Protein AF-A0A8J8JZF3-F1 (afdb_monomer_lite)

Foldseek 3Di:
DEDADEQECQDVVSSLVVQVVVVVVPLNHAAYEYEADLVHPDAQLNCLVVDPCVRHQYEYEDAQQQDDLPPCVVVVSCVVSVHPHYHYDNDDDDPDPPHHTDPGDSVVVVVSVVVD

Structure (mmCIF, N/CA/C/O backbone):
data_AF-A0A8J8JZF3-F1
#
_entry.id   AF-A0A8J8JZF3-F1
#
loop_
_atom_site.group_PDB
_atom_site.id
_atom_site.type_symbol
_atom_site.label_atom_id
_atom_site.label_alt_id
_atom_site.label_comp_id
_atom_site.label_asym_id
_atom_site.label_entity_id
_atom_site.label_seq_id
_atom_site.pdbx_PDB_ins_code
_atom_site.Cartn_x
_atom_site.Cartn_y
_atom_site.Cartn_z
_atom_site.occupancy
_atom_site.B_iso_or_equiv
_atom_site.auth_seq_id
_atom_site.auth_comp_id
_atom_site.auth_asym_id
_atom_site.auth_atom_id
_atom_site.pdbx_PDB_model_num
ATOM 1 N N . MET A 1 1 ? -18.632 9.552 9.208 1.00 73.38 1 MET A N 1
ATOM 2 C CA . MET A 1 1 ? -17.445 10.112 8.523 1.00 73.38 1 MET A CA 1
ATOM 3 C C . MET A 1 1 ? -16.319 9.107 8.694 1.00 73.38 1 MET A C 1
ATOM 5 O O . MET A 1 1 ? -16.179 8.611 9.802 1.00 73.38 1 MET A O 1
ATOM 9 N N . LYS A 1 2 ? -15.619 8.721 7.622 1.00 82.44 2 LYS A N 1
ATOM 10 C CA . LYS A 1 2 ? -14.516 7.747 7.679 1.00 82.44 2 LYS A CA 1
ATOM 11 C C . LYS A 1 2 ? -13.195 8.505 7.624 1.00 82.44 2 LYS A C 1
ATOM 13 O O . LYS A 1 2 ? -12.999 9.267 6.680 1.00 82.44 2 LYS A O 1
ATOM 18 N N . PHE A 1 3 ? -12.329 8.314 8.614 1.00 93.06 3 PHE A N 1
ATOM 19 C CA . PHE A 1 3 ? -11.001 8.920 8.629 1.00 93.06 3 PHE A CA 1
ATOM 20 C C . PHE A 1 3 ? -9.934 7.890 8.274 1.00 93.06 3 PHE A C 1
ATOM 22 O O . PHE A 1 3 ? -10.066 6.700 8.580 1.00 93.06 3 PHE A O 1
ATOM 29 N N . SER A 1 4 ? -8.889 8.372 7.613 1.00 95.50 4 SER A N 1
ATOM 30 C CA . SER A 1 4 ? -7.683 7.617 7.308 1.00 95.50 4 SER A CA 1
ATOM 31 C C . SER A 1 4 ? -6.502 8.253 8.024 1.00 95.50 4 SER A C 1
ATOM 33 O O . SER A 1 4 ? -6.442 9.481 8.119 1.00 95.50 4 SER A O 1
ATOM 35 N N . PHE A 1 5 ? -5.575 7.431 8.500 1.00 97.06 5 PHE A N 1
ATOM 36 C CA . PHE A 1 5 ? -4.326 7.879 9.098 1.00 97.06 5 PHE A CA 1
ATOM 37 C C . PHE A 1 5 ? -3.143 7.274 8.341 1.00 97.06 5 PHE A C 1
ATOM 39 O O . PHE A 1 5 ? -3.121 6.070 8.093 1.00 97.06 5 PHE A O 1
ATOM 46 N N . GLU A 1 6 ? -2.161 8.095 7.972 1.00 98.00 6 GLU A N 1
ATOM 47 C CA . GLU A 1 6 ? -0.939 7.634 7.307 1.00 98.00 6 GLU A CA 1
ATOM 48 C C . GLU A 1 6 ? 0.197 7.462 8.327 1.00 98.00 6 GLU A C 1
ATOM 50 O O . GLU A 1 6 ? 0.545 8.406 9.037 1.00 98.00 6 GLU A O 1
ATOM 55 N N . ILE A 1 7 ? 0.778 6.261 8.405 1.00 98.12 7 ILE A N 1
ATOM 56 C CA . ILE A 1 7 ? 1.903 5.930 9.290 1.00 98.12 7 ILE A CA 1
ATOM 57 C C . ILE A 1 7 ? 3.169 5.780 8.458 1.00 98.12 7 ILE A C 1
ATOM 59 O O . ILE A 1 7 ? 3.255 4.898 7.610 1.00 98.12 7 ILE A O 1
ATOM 63 N N . VAL A 1 8 ? 4.197 6.578 8.748 1.00 97.56 8 VAL A N 1
ATOM 64 C CA . VAL A 1 8 ? 5.465 6.537 8.004 1.00 97.56 8 VAL A CA 1
ATOM 65 C C . VAL A 1 8 ? 6.439 5.532 8.646 1.00 97.56 8 VAL A C 1
ATOM 67 O O . VAL A 1 8 ? 6.911 5.789 9.762 1.00 97.56 8 VAL A O 1
ATOM 70 N N . PRO A 1 9 ? 6.817 4.429 7.967 1.00 96.44 9 PRO A N 1
ATOM 71 C CA . PRO A 1 9 ? 7.576 3.328 8.564 1.00 96.44 9 PRO A CA 1
ATOM 72 C C . PRO A 1 9 ? 9.094 3.579 8.524 1.00 96.44 9 PRO A C 1
ATOM 74 O O . PRO A 1 9 ? 9.842 2.892 7.834 1.00 96.44 9 PRO A O 1
ATOM 77 N N . ARG A 1 10 ? 9.578 4.59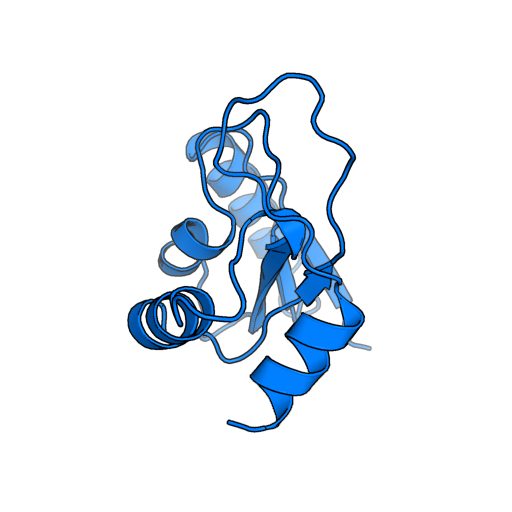0 9.258 1.00 95.62 10 ARG A N 1
ATOM 78 C CA . ARG A 1 10 ? 11.021 4.931 9.297 1.00 95.62 10 ARG A CA 1
ATOM 79 C C . ARG A 1 10 ? 11.871 3.798 9.882 1.00 95.62 10 ARG A C 1
ATOM 81 O O . ARG A 1 10 ? 12.971 3.534 9.414 1.00 95.62 10 ARG A O 1
ATOM 88 N N . THR A 1 11 ? 11.337 3.160 10.917 1.00 96.38 11 THR A N 1
ATOM 89 C CA . THR A 1 11 ? 11.828 1.948 11.580 1.00 96.38 11 THR A CA 1
ATOM 90 C C . THR A 1 11 ? 10.609 1.179 12.097 1.00 96.38 11 THR A C 1
ATOM 92 O O . THR A 1 11 ? 9.516 1.744 12.188 1.00 96.38 11 THR A O 1
ATOM 95 N N . TYR A 1 12 ? 10.772 -0.091 12.480 1.00 96.31 12 TYR A N 1
ATOM 96 C CA . TYR A 1 12 ? 9.671 -0.847 13.088 1.00 96.31 12 TYR A CA 1
ATOM 97 C C . TYR A 1 12 ? 9.224 -0.246 14.425 1.00 96.31 12 TYR A C 1
ATOM 99 O O . TYR A 1 12 ? 8.035 -0.254 14.720 1.00 96.31 12 TYR A O 1
ATOM 107 N N . GLN A 1 13 ? 10.154 0.328 15.195 1.00 97.12 13 GLN A N 1
ATOM 108 C CA . GLN A 1 13 ? 9.829 1.033 16.434 1.00 97.12 13 GLN A CA 1
ATOM 109 C C . GLN A 1 13 ? 8.998 2.295 16.162 1.00 97.12 13 GLN A C 1
ATOM 111 O O . GLN A 1 13 ? 7.955 2.482 16.775 1.00 97.12 13 GLN A O 1
ATOM 116 N N . ALA A 1 14 ? 9.411 3.129 15.201 1.00 97.00 14 ALA A N 1
ATOM 117 C CA . ALA A 1 14 ? 8.672 4.344 14.855 1.00 97.00 14 ALA A CA 1
ATOM 118 C C . ALA A 1 14 ? 7.280 4.034 14.281 1.0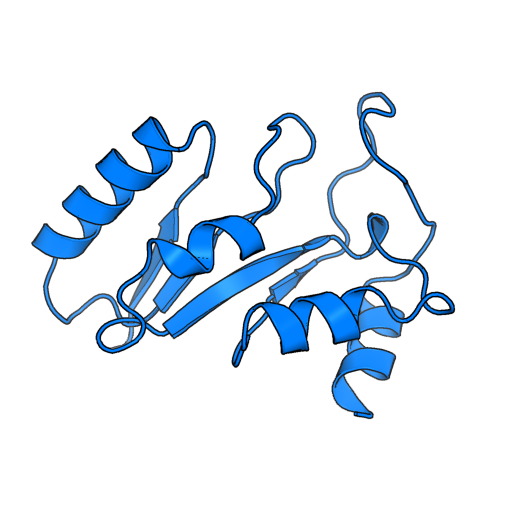0 97.00 14 ALA A C 1
ATOM 120 O O . ALA A 1 14 ? 6.348 4.818 14.458 1.00 97.00 14 ALA A O 1
ATOM 121 N N . PHE A 1 15 ? 7.135 2.913 13.568 1.00 97.75 15 PHE A N 1
ATOM 122 C CA . PHE A 1 15 ? 5.832 2.420 13.127 1.00 97.75 15 PHE A CA 1
ATOM 123 C C . PHE A 1 15 ? 4.937 2.088 14.328 1.00 97.75 15 PHE A C 1
ATOM 125 O O . PHE A 1 15 ? 3.811 2.573 14.394 1.00 97.75 15 PHE A O 1
ATOM 132 N N . GLU A 1 16 ? 5.456 1.314 15.284 1.00 97.38 16 GLU A N 1
ATOM 133 C CA . GLU A 1 16 ? 4.717 0.900 16.479 1.00 97.38 16 GLU A CA 1
ATOM 134 C C . GLU A 1 16 ? 4.264 2.105 17.312 1.00 97.38 16 GLU A C 1
ATOM 136 O O . GLU A 1 16 ? 3.094 2.206 17.662 1.00 97.38 16 GLU A O 1
ATOM 141 N N . GLU A 1 17 ? 5.150 3.074 17.556 1.00 98.00 17 GLU A N 1
ATOM 142 C CA . GLU A 1 17 ? 4.826 4.299 18.303 1.00 98.00 17 GLU A CA 1
ATOM 143 C C . GLU A 1 17 ? 3.669 5.086 17.658 1.00 98.00 17 GLU A C 1
ATOM 145 O O . GLU A 1 17 ? 2.745 5.528 18.345 1.00 98.00 17 GLU A O 1
ATOM 150 N N . GLN A 1 18 ? 3.677 5.220 16.327 1.00 97.88 18 GLN A N 1
ATOM 151 C CA . GLN A 1 18 ? 2.594 5.873 15.584 1.00 97.88 18 GLN A CA 1
ATOM 152 C C . GLN A 1 18 ? 1.299 5.049 15.615 1.00 97.88 18 GLN A C 1
ATOM 154 O O . GLN A 1 18 ? 0.218 5.615 15.766 1.00 97.88 18 GLN A O 1
ATOM 159 N N . TYR A 1 19 ? 1.385 3.724 15.501 1.00 96.88 19 TYR A N 1
ATOM 160 C CA . TYR A 1 19 ? 0.216 2.847 15.535 1.00 96.88 19 TYR A CA 1
ATOM 161 C C . TYR A 1 19 ? -0.459 2.824 16.917 1.00 96.88 19 TYR A C 1
ATOM 163 O O . TYR A 1 19 ? -1.690 2.876 17.021 1.00 96.88 19 TYR A O 1
ATOM 171 N N . GLN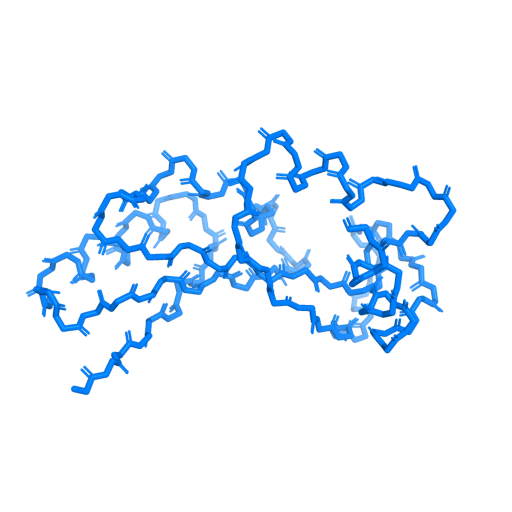 A 1 20 ? 0.334 2.850 17.990 1.00 95.88 20 GLN A N 1
ATOM 172 C CA . GLN A 1 20 ? -0.174 3.004 19.353 1.00 95.88 20 GLN A CA 1
ATOM 173 C C . GLN A 1 20 ? -0.873 4.351 19.538 1.00 95.88 20 GLN A C 1
ATOM 175 O O . GLN A 1 20 ? -1.961 4.396 20.109 1.00 95.88 20 GLN A O 1
ATOM 180 N N . PHE A 1 21 ? -0.321 5.438 18.988 1.00 95.94 21 PHE A N 1
ATOM 181 C CA . PHE A 1 21 ? -1.008 6.730 18.979 1.00 95.94 21 PHE A CA 1
ATOM 182 C C . PHE A 1 21 ? -2.361 6.652 18.259 1.00 95.94 21 PHE A C 1
ATOM 184 O O . PHE A 1 21 ? -3.366 7.097 18.812 1.00 95.94 21 PHE A O 1
ATOM 191 N N . VAL A 1 22 ? -2.428 6.031 17.078 1.00 94.25 22 VAL A N 1
ATOM 192 C CA . VAL A 1 22 ? -3.694 5.857 16.345 1.00 94.25 22 VAL A CA 1
ATOM 193 C C . VAL A 1 22 ? -4.724 5.078 17.162 1.00 94.25 22 VAL A C 1
ATOM 195 O O . VAL A 1 22 ? -5.895 5.454 17.185 1.00 94.25 22 VAL A O 1
ATOM 198 N N . SER A 1 23 ? -4.289 4.063 17.908 1.00 88.75 23 SER A N 1
ATOM 199 C CA . SER A 1 23 ? -5.168 3.288 18.792 1.00 88.75 23 SER A CA 1
ATOM 200 C C . SER A 1 23 ? -5.821 4.146 19.890 1.00 88.75 23 SER A C 1
ATOM 202 O O . SER A 1 23 ? -6.903 3.807 20.367 1.00 88.75 23 SER A O 1
ATOM 204 N N . THR A 1 24 ? -5.228 5.292 20.257 1.00 93.38 24 THR A N 1
ATOM 205 C CA . THR A 1 24 ? -5.824 6.254 21.209 1.00 93.38 24 THR A CA 1
ATOM 206 C C . THR A 1 24 ? -6.927 7.130 20.603 1.00 93.38 24 THR A C 1
ATOM 208 O O . THR A 1 24 ? -7.718 7.710 21.343 1.00 93.38 24 THR A O 1
ATOM 211 N N . LEU A 1 25 ? -7.018 7.213 19.269 1.00 90.31 25 LEU A N 1
ATOM 212 C CA . LEU A 1 25 ? -8.010 8.025 18.544 1.00 90.31 25 LEU A CA 1
ATOM 213 C C . LEU A 1 25 ? -9.367 7.309 18.369 1.00 90.31 25 LEU A C 1
ATOM 215 O O . LEU A 1 25 ? -10.328 7.892 17.851 1.00 90.31 25 LEU A O 1
ATOM 219 N N . GLY A 1 26 ? -9.454 6.051 18.813 1.00 80.31 26 GLY A N 1
ATOM 220 C CA . GLY A 1 26 ? -10.664 5.232 18.797 1.00 80.31 26 GLY A CA 1
ATOM 221 C C . GLY A 1 26 ? -11.126 4.820 17.395 1.00 80.31 26 GLY A C 1
ATOM 222 O O . GLY A 1 26 ? -10.395 4.905 16.411 1.00 80.31 26 GLY A O 1
ATOM 223 N N . GLU A 1 27 ? -12.388 4.397 17.296 1.00 83.50 27 GLU A N 1
ATOM 224 C CA . GLU A 1 27 ? -12.998 3.822 16.081 1.00 83.50 27 GLU A CA 1
ATOM 225 C C . GLU A 1 27 ? -13.205 4.827 14.931 1.00 83.50 27 GLU A C 1
ATOM 227 O O . GLU A 1 27 ? -13.681 4.471 13.853 1.00 83.50 27 GLU A O 1
ATOM 232 N N . SER A 1 28 ? -12.852 6.099 15.136 1.00 88.31 28 SER A N 1
ATOM 233 C CA . SER A 1 28 ? -12.942 7.125 14.095 1.00 88.31 28 SER A CA 1
ATOM 234 C C . SER A 1 28 ? -11.975 6.860 12.933 1.00 88.31 28 SER A C 1
ATOM 236 O O . SER A 1 28 ? -12.287 7.181 11.779 1.00 88.31 28 SER A O 1
ATOM 238 N N . ILE A 1 29 ? -10.828 6.231 13.218 1.00 94.69 29 ILE A N 1
ATOM 239 C CA . ILE A 1 29 ? -9.821 5.871 12.221 1.00 94.69 29 ILE A CA 1
ATOM 240 C C . ILE A 1 29 ? -10.173 4.517 11.609 1.00 94.69 29 ILE A C 1
ATOM 242 O O . ILE A 1 29 ? -10.012 3.464 12.216 1.00 94.69 29 ILE A O 1
ATOM 246 N N . SER A 1 30 ? -10.640 4.551 10.368 1.00 94.44 30 SER A N 1
ATOM 247 C CA . SER A 1 30 ? -11.091 3.362 9.635 1.00 94.44 30 SER A CA 1
ATOM 248 C C . SER A 1 30 ? -10.006 2.719 8.770 1.00 94.44 30 SER A C 1
ATOM 250 O O . SER A 1 30 ? -10.087 1.531 8.467 1.00 94.44 30 SER A O 1
ATOM 252 N N . MET A 1 31 ? -9.001 3.498 8.361 1.00 96.25 31 MET A N 1
ATOM 253 C CA . MET A 1 31 ? -7.949 3.071 7.440 1.00 96.25 31 MET A CA 1
ATOM 254 C C . MET A 1 31 ? -6.572 3.469 7.966 1.00 96.25 31 MET A C 1
ATOM 256 O O . MET A 1 31 ? -6.387 4.603 8.412 1.00 96.25 31 MET A O 1
ATOM 260 N N . ILE A 1 32 ? -5.608 2.559 7.839 1.00 97.69 32 ILE A N 1
ATOM 261 C CA . ILE A 1 32 ? -4.183 2.817 8.047 1.00 97.69 32 ILE A CA 1
ATOM 262 C C . ILE A 1 32 ? -3.494 2.765 6.691 1.00 97.69 32 ILE A C 1
ATOM 264 O O . ILE A 1 32 ? -3.436 1.711 6.059 1.00 97.69 32 ILE A O 1
ATOM 268 N N . ASN A 1 33 ? -2.983 3.909 6.249 1.00 98.31 33 ASN A N 1
ATOM 269 C CA . ASN A 1 33 ? -2.169 4.015 5.044 1.00 98.31 33 ASN A CA 1
ATOM 270 C C . ASN A 1 33 ? -0.693 3.946 5.428 1.00 98.31 33 ASN A C 1
ATOM 272 O O . ASN A 1 33 ? -0.293 4.486 6.461 1.00 98.31 33 ASN A O 1
ATOM 276 N N . VAL A 1 34 ? 0.118 3.275 4.616 1.00 98.44 34 VAL A N 1
ATOM 277 C CA . VAL A 1 34 ? 1.560 3.162 4.864 1.00 98.44 34 VAL A CA 1
ATOM 278 C C . VAL A 1 34 ? 2.312 3.437 3.566 1.00 98.44 34 VAL A C 1
ATOM 280 O O . VAL A 1 34 ? 2.241 2.616 2.649 1.00 98.44 34 VAL A O 1
ATOM 283 N N . PRO A 1 35 ? 3.049 4.555 3.453 1.00 97.50 35 PRO A N 1
ATOM 284 C CA . PRO A 1 35 ? 3.821 4.858 2.267 1.00 97.50 35 PRO A CA 1
ATOM 285 C C . PRO A 1 35 ? 5.047 3.951 2.166 1.00 97.50 35 PRO A C 1
ATOM 287 O O . PRO A 1 35 ? 5.699 3.640 3.164 1.00 97.50 35 PRO A O 1
ATOM 290 N N . ASP A 1 36 ? 5.392 3.564 0.940 1.00 94.81 36 ASP A N 1
ATOM 291 C CA . ASP A 1 36 ? 6.666 2.915 0.647 1.00 94.81 36 ASP A CA 1
ATOM 292 C 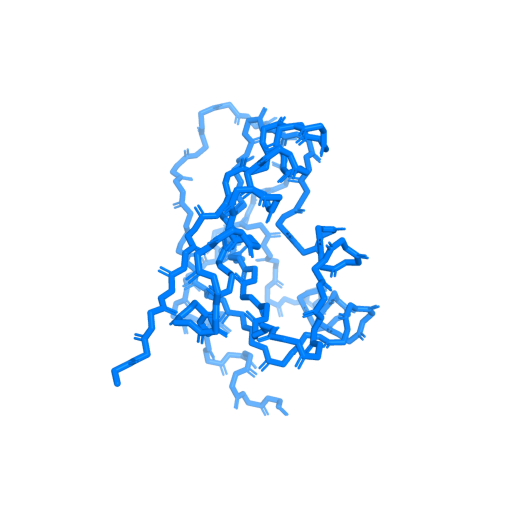C . ASP A 1 36 ? 7.691 3.988 0.285 1.00 94.81 36 ASP A C 1
ATOM 294 O O . ASP A 1 36 ? 7.494 4.758 -0.655 1.00 94.81 36 ASP A O 1
ATOM 298 N N . ILE A 1 37 ? 8.756 4.090 1.078 1.00 91.94 37 ILE A N 1
ATOM 299 C CA . ILE A 1 37 ? 9.745 5.162 0.959 1.00 91.94 37 ILE A CA 1
ATOM 300 C C . ILE A 1 37 ? 11.113 4.540 0.702 1.00 91.94 37 ILE A C 1
ATOM 302 O O . ILE A 1 37 ? 11.676 3.869 1.564 1.00 91.94 37 ILE A O 1
ATOM 306 N N . GLN A 1 38 ? 11.685 4.843 -0.463 1.00 87.06 38 GLN A N 1
ATOM 307 C CA . GLN A 1 38 ? 12.905 4.214 -0.981 1.00 87.06 38 GLN A CA 1
ATOM 308 C C . GLN A 1 38 ? 14.121 4.307 -0.050 1.00 87.06 38 GLN A C 1
ATOM 310 O O . GLN A 1 38 ? 14.965 3.414 -0.040 1.00 87.06 38 GLN A O 1
ATOM 315 N N . ARG A 1 39 ? 14.239 5.396 0.720 1.00 87.06 39 ARG A N 1
ATOM 316 C CA . ARG A 1 39 ? 15.381 5.608 1.624 1.00 87.06 39 ARG A CA 1
ATOM 317 C C . ARG A 1 39 ? 15.338 4.757 2.897 1.00 87.06 39 ARG A C 1
ATOM 319 O O . ARG A 1 39 ? 16.367 4.694 3.568 1.00 87.06 39 ARG A O 1
ATOM 326 N N . PHE A 1 40 ? 14.192 4.163 3.234 1.00 91.38 40 PHE A N 1
ATOM 327 C CA . PHE A 1 40 ? 14.027 3.272 4.385 1.00 91.38 40 PHE A CA 1
ATOM 328 C C . PHE A 1 40 ? 14.089 1.811 3.937 1.00 91.38 40 PHE A C 1
ATOM 330 O O . PHE A 1 40 ? 13.826 1.510 2.778 1.00 91.38 40 PHE A O 1
ATOM 337 N N . ASP A 1 41 ? 14.428 0.894 4.839 1.00 91.06 41 ASP A N 1
ATOM 338 C CA . ASP A 1 41 ? 14.590 -0.529 4.492 1.00 91.06 41 ASP A CA 1
ATOM 339 C C . ASP A 1 41 ? 13.278 -1.319 4.570 1.00 91.06 41 ASP A C 1
ATOM 341 O O . ASP A 1 41 ? 13.166 -2.410 4.025 1.00 91.06 41 ASP A O 1
ATOM 345 N N . ILE A 1 42 ? 12.263 -0.753 5.220 1.00 94.94 42 ILE A N 1
ATOM 346 C CA . ILE A 1 42 ? 10.963 -1.392 5.419 1.00 94.94 42 ILE A CA 1
ATOM 347 C C . ILE A 1 42 ? 10.122 -1.208 4.153 1.00 94.94 42 ILE A C 1
ATOM 349 O O . ILE A 1 42 ? 9.995 -0.080 3.659 1.00 94.94 42 ILE A O 1
ATOM 353 N N . ARG A 1 43 ? 9.548 -2.293 3.617 1.00 95.38 43 ARG A N 1
ATOM 354 C CA . ARG A 1 43 ? 8.500 -2.183 2.596 1.00 95.38 43 ARG A CA 1
ATOM 355 C C . ARG A 1 43 ? 7.175 -1.859 3.272 1.00 95.38 43 ARG A C 1
ATOM 357 O O . ARG A 1 43 ? 6.890 -2.369 4.356 1.00 95.38 43 ARG A O 1
ATOM 364 N N . SER A 1 44 ? 6.344 -1.038 2.636 1.00 97.44 44 SER A N 1
ATOM 365 C CA . SER A 1 44 ? 5.039 -0.657 3.197 1.00 97.44 44 SER A CA 1
ATOM 366 C C . SER A 1 44 ? 4.200 -1.877 3.593 1.00 97.44 44 SER A C 1
ATOM 368 O O . SER A 1 44 ? 3.669 -1.924 4.702 1.00 97.44 44 SER A O 1
ATOM 370 N N . TRP A 1 45 ? 4.146 -2.897 2.735 1.00 97.19 45 TRP A N 1
ATOM 371 C CA . TRP A 1 45 ? 3.368 -4.118 2.953 1.00 97.19 45 TRP A CA 1
ATOM 372 C C . TRP A 1 45 ? 3.884 -5.005 4.093 1.00 97.19 45 TRP A C 1
ATOM 374 O O . TRP A 1 45 ? 3.071 -5.656 4.747 1.00 97.19 45 TRP A O 1
ATOM 384 N N . ASP A 1 46 ? 5.181 -4.969 4.424 1.00 96.12 46 ASP A N 1
ATOM 385 C CA . ASP A 1 46 ? 5.755 -5.760 5.530 1.00 96.12 46 ASP A CA 1
ATOM 386 C C . ASP A 1 46 ? 5.165 -5.362 6.894 1.00 96.12 46 ASP A C 1
ATOM 388 O O . ASP A 1 46 ? 5.193 -6.123 7.869 1.00 96.12 46 ASP A O 1
ATOM 392 N N . THR A 1 47 ? 4.619 -4.147 6.979 1.00 96.56 47 THR A N 1
ATOM 393 C CA . THR A 1 47 ? 3.996 -3.620 8.196 1.00 96.56 47 THR A CA 1
ATOM 394 C C . THR A 1 47 ? 2.591 -4.166 8.442 1.00 96.56 47 THR A C 1
ATOM 396 O O . THR A 1 47 ? 2.100 -4.060 9.564 1.00 96.56 47 THR A O 1
ATOM 399 N N . GLY A 1 48 ? 1.968 -4.826 7.458 1.00 95.38 48 GLY A N 1
ATOM 400 C CA . GLY A 1 48 ? 0.591 -5.318 7.562 1.00 95.38 48 GLY A CA 1
ATOM 401 C C . GLY A 1 48 ? 0.374 -6.286 8.726 1.00 95.38 48 GLY A C 1
ATOM 402 O O . GLY A 1 48 ? -0.652 -6.226 9.395 1.00 95.38 48 GLY A O 1
ATOM 403 N N . LYS A 1 49 ? 1.388 -7.096 9.062 1.00 92.81 49 LYS A N 1
ATOM 404 C CA . LYS A 1 49 ? 1.361 -8.026 10.210 1.00 92.81 49 LYS A CA 1
ATOM 405 C C . LYS A 1 49 ? 1.323 -7.330 11.578 1.00 92.81 49 LYS A C 1
ATOM 407 O O . LYS A 1 49 ? 1.118 -7.996 12.587 1.00 92.81 49 LYS A O 1
ATOM 412 N N . LYS A 1 50 ? 1.582 -6.020 11.628 1.00 94.19 50 LYS A N 1
ATOM 413 C CA . LYS A 1 50 ? 1.555 -5.193 12.847 1.00 94.19 50 LYS A CA 1
ATOM 414 C C . LYS A 1 50 ? 0.261 -4.391 12.985 1.00 94.19 50 LYS A C 1
ATOM 416 O O . LYS A 1 50 ? 0.052 -3.757 14.011 1.00 94.19 50 LYS A O 1
ATOM 421 N N . VAL A 1 51 ? -0.600 -4.412 11.969 1.00 95.38 51 VAL A N 1
ATOM 422 C CA . VAL A 1 51 ? -1.893 -3.728 11.986 1.00 95.38 51 VAL A CA 1
ATOM 423 C C . VAL A 1 51 ? -2.977 -4.726 12.371 1.00 95.38 51 VAL A C 1
ATOM 425 O O . VAL A 1 51 ? -3.065 -5.820 11.819 1.00 95.38 51 VAL A O 1
ATOM 428 N N . ASP A 1 52 ? -3.834 -4.338 13.311 1.00 94.81 52 ASP A N 1
ATOM 429 C CA . ASP A 1 52 ? -5.033 -5.090 13.669 1.00 94.81 52 ASP A CA 1
ATOM 430 C C . ASP A 1 52 ? -6.073 -4.929 12.553 1.00 94.81 52 ASP A C 1
ATOM 432 O O . ASP A 1 52 ? -6.883 -3.995 12.541 1.00 94.81 52 ASP A O 1
ATOM 436 N N . ARG A 1 53 ? -6.028 -5.850 11.587 1.00 93.00 53 ARG A N 1
ATOM 437 C CA . ARG A 1 53 ? -6.898 -5.849 10.401 1.00 93.00 53 ARG A CA 1
ATOM 438 C C . ARG A 1 53 ? -8.379 -6.069 10.725 1.00 93.00 53 ARG A C 1
ATOM 440 O O . ARG A 1 53 ? -9.217 -5.878 9.849 1.00 93.00 53 ARG A O 1
ATOM 447 N N . SER A 1 54 ? -8.717 -6.429 11.968 1.00 92.81 54 SER A N 1
ATOM 448 C CA . SER A 1 54 ? -10.110 -6.472 12.430 1.00 92.81 54 SER A CA 1
ATOM 449 C C . SER A 1 54 ? -10.667 -5.085 12.773 1.00 92.81 54 SER A C 1
ATOM 451 O O . SER A 1 54 ? -11.880 -4.884 12.732 1.00 92.81 54 SER A O 1
ATOM 453 N N . LYS A 1 55 ? -9.789 -4.118 13.077 1.00 92.69 55 LYS A N 1
ATOM 454 C CA . LYS A 1 55 ? -10.154 -2.738 13.437 1.00 92.69 55 LYS A CA 1
ATOM 455 C C . LYS A 1 55 ? -9.967 -1.756 12.296 1.00 92.69 55 LYS A C 1
ATOM 457 O O . LYS A 1 55 ? -10.746 -0.814 12.166 1.00 92.69 55 LYS A O 1
ATOM 462 N N . HIS A 1 56 ? -8.933 -1.961 11.487 1.00 94.62 56 HIS A N 1
ATOM 463 C CA . HIS A 1 56 ? -8.570 -1.026 10.435 1.00 94.62 56 HIS A CA 1
ATOM 464 C C . HIS A 1 56 ? -8.364 -1.731 9.102 1.00 94.62 56 HIS A C 1
ATOM 466 O O . HIS A 1 56 ? -7.719 -2.775 9.015 1.00 94.62 56 HIS A O 1
ATOM 472 N N . GLN A 1 57 ? -8.833 -1.095 8.035 1.00 96.19 57 GLN A N 1
ATOM 473 C CA . GLN A 1 57 ? -8.412 -1.443 6.685 1.00 96.19 57 GLN A CA 1
ATOM 474 C C . GLN A 1 57 ? -6.948 -1.030 6.498 1.00 96.19 57 GLN A C 1
ATOM 476 O O . GLN A 1 57 ? -6.586 0.125 6.731 1.00 96.19 57 GLN A O 1
ATOM 481 N N . PHE A 1 58 ? -6.108 -1.970 6.079 1.00 97.88 58 PHE A N 1
ATOM 482 C CA . PHE A 1 58 ? -4.692 -1.729 5.827 1.00 97.88 58 PHE A CA 1
ATOM 483 C C . PHE A 1 58 ? -4.462 -1.406 4.348 1.00 97.88 58 PHE A C 1
ATOM 485 O O . PHE A 1 58 ? -4.889 -2.168 3.484 1.00 97.88 58 PHE A O 1
ATOM 492 N N . VAL A 1 59 ? -3.809 -0.278 4.062 1.00 98.44 59 VAL A N 1
ATOM 493 C CA . VAL A 1 59 ? -3.587 0.229 2.700 1.00 98.44 59 VAL A CA 1
ATOM 494 C C . VAL A 1 59 ? -2.102 0.576 2.510 1.00 98.44 59 VAL A C 1
ATOM 496 O O . VAL A 1 59 ? -1.695 1.728 2.686 1.00 98.44 59 VAL A O 1
ATOM 499 N N . PRO A 1 60 ? -1.244 -0.399 2.176 1.00 98.44 60 PRO A N 1
ATOM 500 C CA . PRO A 1 60 ? 0.138 -0.115 1.826 1.00 98.44 60 PRO A CA 1
ATOM 501 C C . PRO A 1 60 ? 0.217 0.570 0.457 1.00 98.44 60 PRO A C 1
ATOM 503 O O . PRO A 1 60 ? -0.532 0.255 -0.474 1.00 98.44 60 PRO A O 1
ATOM 506 N N . HIS A 1 61 ? 1.151 1.507 0.318 1.00 98.00 61 HIS A N 1
ATOM 507 C CA . HIS A 1 61 ? 1.426 2.158 -0.957 1.00 98.00 61 HIS A CA 1
ATOM 508 C C . HIS A 1 61 ? 2.448 1.350 -1.735 1.00 98.00 61 HIS A C 1
ATOM 510 O O . HIS A 1 61 ? 3.447 0.895 -1.184 1.00 98.00 61 HIS A O 1
ATOM 516 N N . PHE A 1 62 ? 2.211 1.188 -3.024 1.00 97.00 62 PHE A N 1
ATOM 517 C CA . PHE A 1 62 ? 3.070 0.466 -3.945 1.00 97.00 62 PHE A CA 1
ATOM 518 C C . PHE A 1 62 ? 3.562 1.473 -4.980 1.00 97.00 62 PHE A C 1
ATOM 520 O O . PHE A 1 62 ? 2.766 2.114 -5.672 1.00 97.00 62 PHE A O 1
ATOM 527 N N . ARG A 1 63 ? 4.882 1.639 -5.069 1.00 95.31 63 ARG A N 1
ATOM 528 C CA . ARG A 1 63 ? 5.513 2.490 -6.081 1.00 95.31 63 ARG A CA 1
ATOM 529 C C . ARG A 1 63 ? 5.578 1.709 -7.381 1.00 95.31 63 ARG A C 1
ATOM 531 O O . ARG A 1 63 ? 6.206 0.662 -7.422 1.00 95.31 63 ARG A O 1
ATOM 538 N N . ALA A 1 64 ? 4.959 2.211 -8.441 1.00 95.12 64 ALA A N 1
ATOM 539 C CA . ALA A 1 64 ? 4.935 1.545 -9.736 1.00 95.12 64 ALA A CA 1
ATOM 540 C C . ALA A 1 64 ? 6.344 1.314 -10.286 1.00 95.12 64 ALA A C 1
ATOM 542 O O . ALA A 1 64 ? 6.620 0.264 -10.855 1.00 95.12 64 ALA A O 1
ATOM 543 N N . SER A 1 65 ? 7.244 2.258 -10.018 1.00 92.50 65 SER A N 1
ATOM 544 C CA . SER A 1 65 ? 8.665 2.160 -10.342 1.00 92.50 65 SER A CA 1
ATOM 545 C C . SER A 1 65 ? 9.398 0.996 -9.667 1.00 92.50 65 SER A C 1
ATOM 547 O O . SER A 1 65 ? 10.481 0.655 -10.117 1.00 92.50 65 SER A O 1
ATOM 549 N N . ASP A 1 66 ? 8.828 0.341 -8.655 1.00 92.56 66 ASP A N 1
ATOM 550 C CA . ASP A 1 66 ? 9.433 -0.831 -8.010 1.00 92.5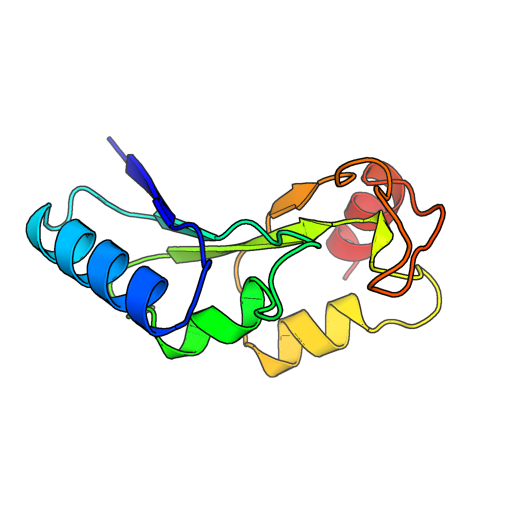6 66 ASP A CA 1
ATOM 551 C C . ASP A 1 66 ? 8.939 -2.166 -8.609 1.00 92.56 66 ASP A C 1
ATOM 553 O O . ASP A 1 66 ? 9.340 -3.223 -8.133 1.00 92.56 66 ASP A O 1
ATOM 557 N N . PHE A 1 67 ? 8.070 -2.149 -9.632 1.00 93.75 67 PHE A N 1
ATOM 558 C CA . PHE A 1 67 ? 7.489 -3.368 -10.207 1.00 93.75 67 PHE A CA 1
ATOM 559 C C . PHE A 1 67 ? 7.657 -3.452 -11.723 1.00 93.75 67 PHE A C 1
ATOM 561 O O . PHE A 1 67 ? 7.332 -2.517 -12.456 1.00 93.75 67 PHE A O 1
ATOM 568 N N . SER A 1 68 ? 8.069 -4.623 -12.206 1.00 92.81 68 SER A N 1
ATOM 569 C CA . SER A 1 68 ? 7.937 -5.005 -13.613 1.00 92.81 68 SER A CA 1
ATOM 570 C C . SER A 1 68 ? 6.522 -5.519 -13.900 1.00 92.81 68 SER A C 1
ATOM 572 O O . SER A 1 68 ? 5.964 -6.291 -13.121 1.00 92.81 68 SER A O 1
ATOM 574 N N . LEU A 1 69 ? 5.946 -5.142 -15.048 1.00 90.31 69 LEU A N 1
ATOM 575 C CA . LEU A 1 69 ? 4.654 -5.686 -15.498 1.00 90.31 69 LEU A CA 1
ATOM 576 C C . LEU A 1 69 ? 4.742 -7.169 -15.892 1.00 90.31 69 LEU A C 1
ATOM 578 O O . LEU A 1 69 ? 3.722 -7.852 -15.928 1.00 90.31 69 LEU A O 1
ATOM 582 N N . GLU A 1 70 ? 5.946 -7.666 -16.174 1.00 88.81 70 GLU A N 1
ATOM 583 C CA . GLU A 1 70 ? 6.173 -9.034 -16.648 1.00 88.81 70 GLU A CA 1
ATOM 584 C C . GLU A 1 70 ? 6.464 -10.020 -15.510 1.00 88.81 70 GLU A C 1
ATOM 586 O O . GLU A 1 70 ? 6.194 -11.210 -15.657 1.00 88.81 70 GLU A O 1
ATOM 591 N N . SER A 1 71 ? 6.998 -9.553 -14.372 1.00 89.44 71 SER A N 1
ATOM 592 C CA . SER A 1 71 ? 7.471 -10.453 -13.308 1.00 89.44 71 SER A CA 1
ATOM 593 C C . SER A 1 71 ? 6.343 -11.064 -12.477 1.00 89.44 71 SER A C 1
ATOM 595 O O . SER A 1 71 ? 6.501 -12.137 -11.901 1.00 89.44 71 SER A O 1
ATOM 597 N N . GLY A 1 72 ? 5.195 -10.386 -12.397 1.00 89.62 72 GLY A N 1
ATOM 598 C CA . GLY A 1 72 ? 4.069 -10.802 -11.561 1.00 89.62 72 GLY A CA 1
ATOM 599 C C . GLY A 1 72 ? 4.298 -10.639 -10.051 1.00 89.62 72 GLY A C 1
ATOM 600 O O . GLY A 1 72 ? 3.429 -11.033 -9.273 1.00 89.62 72 GLY A O 1
ATOM 601 N N . ASP A 1 73 ? 5.409 -10.028 -9.622 1.00 93.44 73 ASP A N 1
ATOM 602 C CA . ASP A 1 73 ? 5.764 -9.887 -8.201 1.00 93.44 73 ASP A CA 1
ATOM 603 C C . ASP A 1 73 ? 4.708 -9.148 -7.387 1.00 93.44 73 ASP A C 1
ATOM 605 O O . ASP A 1 73 ? 4.431 -9.524 -6.251 1.00 93.44 73 ASP A O 1
ATOM 609 N N . ILE A 1 74 ? 4.080 -8.126 -7.973 1.00 95.31 74 ILE A N 1
ATOM 610 C CA . ILE A 1 74 ? 3.013 -7.376 -7.309 1.00 95.31 74 ILE A CA 1
ATOM 611 C C . ILE A 1 74 ? 1.864 -8.288 -6.864 1.00 95.31 74 ILE A C 1
ATOM 613 O O . ILE A 1 74 ? 1.360 -8.135 -5.756 1.00 95.31 74 ILE A O 1
ATOM 617 N N . PHE A 1 75 ? 1.482 -9.262 -7.693 1.00 95.81 75 PHE A N 1
ATOM 618 C CA . PHE A 1 75 ? 0.397 -10.188 -7.378 1.00 95.81 75 PHE A CA 1
ATOM 619 C C . PHE A 1 75 ? 0.805 -11.161 -6.286 1.00 95.81 75 PHE A C 1
ATOM 621 O O . PHE A 1 75 ? 0.061 -11.347 -5.330 1.00 95.81 75 PHE A O 1
ATOM 628 N N . ARG A 1 76 ? 2.024 -11.700 -6.384 1.00 95.94 76 ARG A N 1
ATOM 629 C CA . ARG A 1 76 ? 2.590 -12.557 -5.344 1.00 95.94 76 ARG A CA 1
ATOM 630 C C . ARG A 1 76 ? 2.626 -11.837 -3.995 1.00 95.94 76 ARG A C 1
ATOM 632 O O . ARG A 1 76 ? 2.199 -12.404 -3.002 1.00 95.94 76 ARG A O 1
ATOM 639 N N . ILE A 1 77 ? 3.060 -10.576 -3.960 1.00 96.62 77 ILE A N 1
ATOM 640 C CA . ILE A 1 77 ? 3.103 -9.774 -2.728 1.00 96.62 77 ILE A CA 1
ATOM 641 C C . ILE A 1 77 ? 1.695 -9.507 -2.184 1.00 96.62 77 ILE A C 1
ATOM 643 O O . ILE A 1 77 ? 1.499 -9.594 -0.971 1.00 96.62 77 ILE A O 1
ATOM 647 N N . ILE A 1 78 ? 0.725 -9.186 -3.047 1.00 96.44 78 ILE A N 1
ATOM 648 C CA . ILE A 1 78 ? -0.678 -8.995 -2.648 1.00 96.44 78 ILE A CA 1
ATOM 649 C C . ILE A 1 78 ? -1.241 -10.277 -2.027 1.00 96.44 78 ILE A C 1
ATOM 651 O O . ILE A 1 78 ? -1.831 -10.208 -0.952 1.00 96.44 78 ILE A O 1
ATOM 655 N N . GLU A 1 79 ? -1.020 -11.430 -2.656 1.00 95.62 79 GLU A N 1
ATOM 656 C CA . GLU A 1 79 ? -1.497 -12.733 -2.182 1.00 95.62 79 GLU A CA 1
ATOM 657 C C . GLU A 1 79 ? -0.799 -13.161 -0.880 1.00 95.62 79 GLU A C 1
ATOM 659 O O . GLU A 1 79 ? -1.468 -13.460 0.105 1.00 95.62 79 GLU A O 1
ATOM 664 N N . GLU A 1 80 ? 0.537 -13.121 -0.829 1.00 96.56 80 GLU A N 1
ATOM 665 C CA . GLU A 1 80 ? 1.338 -13.523 0.341 1.00 96.56 80 GLU A CA 1
ATOM 666 C C . GLU A 1 80 ? 1.057 -12.667 1.590 1.00 96.56 80 GLU A C 1
ATOM 668 O O . GLU A 1 80 ? 1.242 -13.137 2.715 1.00 96.56 80 GLU A O 1
ATOM 673 N N . ASN A 1 81 ? 0.634 -11.411 1.409 1.00 96.75 81 ASN A N 1
ATOM 674 C CA . ASN A 1 81 ? 0.275 -10.498 2.502 1.00 96.75 81 ASN A CA 1
ATOM 675 C C . ASN A 1 81 ? -1.245 -10.329 2.665 1.00 96.75 81 ASN A C 1
ATOM 677 O O . ASN A 1 81 ? -1.683 -9.500 3.468 1.00 96.75 81 ASN A O 1
ATOM 681 N N . GLU A 1 82 ? -2.039 -11.104 1.920 1.00 95.31 82 GLU A N 1
ATOM 682 C CA . GLU A 1 82 ? -3.503 -11.109 1.950 1.00 95.31 82 GLU A CA 1
ATOM 683 C C . GLU A 1 82 ? -4.098 -9.696 1.794 1.00 95.31 82 GLU A C 1
ATOM 685 O O . GLU A 1 82 ? -4.986 -9.316 2.550 1.00 95.31 82 GLU A O 1
ATOM 690 N N . LEU A 1 83 ? -3.564 -8.847 0.910 1.00 96.25 83 LEU A N 1
ATOM 691 C CA . LEU A 1 83 ? -3.917 -7.421 0.850 1.00 96.25 83 LEU A CA 1
ATOM 692 C C . LEU A 1 83 ? -5.262 -7.183 0.142 1.00 96.25 83 LEU A C 1
ATOM 694 O O . LEU A 1 83 ? -5.376 -7.387 -1.062 1.00 96.25 83 LEU A O 1
ATOM 698 N N . ASP A 1 84 ? -6.252 -6.650 0.867 1.00 95.19 84 ASP A N 1
ATOM 699 C CA . ASP A 1 84 ? -7.566 -6.282 0.297 1.00 95.19 84 ASP A CA 1
ATOM 700 C C . ASP A 1 84 ? -7.548 -4.918 -0.413 1.00 95.19 84 ASP A C 1
ATOM 702 O O . ASP A 1 84 ? -8.389 -4.605 -1.260 1.00 95.19 84 ASP A O 1
ATOM 706 N N . HIS A 1 85 ? -6.601 -4.063 -0.026 1.00 96.25 85 HIS A N 1
ATOM 707 C CA . HIS A 1 85 ? -6.474 -2.695 -0.500 1.00 96.25 85 HIS A CA 1
ATOM 708 C C . HIS A 1 85 ? -5.001 -2.368 -0.724 1.00 96.25 85 HIS A C 1
ATOM 710 O O . HIS A 1 85 ? -4.162 -2.661 0.121 1.00 96.25 85 HIS A O 1
ATOM 716 N N . VAL A 1 86 ? -4.692 -1.714 -1.841 1.00 97.44 86 VAL A N 1
ATOM 717 C CA . VAL A 1 86 ? -3.363 -1.165 -2.137 1.00 97.44 86 VAL A CA 1
ATOM 718 C C . VAL A 1 86 ? -3.519 0.208 -2.778 1.00 97.44 86 VAL A C 1
ATOM 720 O O . VAL A 1 86 ? -4.457 0.432 -3.549 1.00 97.44 86 VAL A O 1
ATOM 723 N N . LEU A 1 87 ? -2.600 1.128 -2.487 1.00 97.94 87 LEU A N 1
ATOM 724 C CA . LEU A 1 87 ? -2.530 2.415 -3.178 1.00 97.94 87 LEU A CA 1
ATOM 725 C C . LEU A 1 87 ? -1.366 2.410 -4.168 1.00 97.94 87 LEU A C 1
ATOM 727 O O . LEU A 1 87 ? -0.204 2.405 -3.773 1.00 97.94 87 LEU A O 1
ATOM 731 N N . LEU A 1 88 ? -1.673 2.441 -5.463 1.00 97.69 88 LEU A N 1
ATOM 732 C CA . LEU A 1 88 ? -0.662 2.498 -6.517 1.00 97.69 88 LEU A CA 1
ATOM 733 C C . LEU A 1 88 ? -0.290 3.953 -6.807 1.00 97.69 88 LEU A C 1
ATOM 735 O O . LEU A 1 88 ? -1.151 4.771 -7.133 1.00 97.69 88 LEU A O 1
ATOM 739 N N . VAL A 1 89 ? 0.999 4.263 -6.713 1.00 96.62 89 VAL A N 1
ATOM 740 C CA . VAL A 1 89 ? 1.566 5.592 -6.990 1.00 96.62 89 VAL A CA 1
ATOM 741 C C . VAL A 1 89 ? 2.743 5.459 -7.947 1.00 96.62 89 VAL A C 1
ATOM 743 O O . VAL A 1 89 ? 3.391 4.421 -7.974 1.00 96.62 89 VAL A O 1
ATOM 746 N N . SER A 1 90 ? 3.078 6.494 -8.719 1.00 93.88 90 SER A N 1
ATOM 747 C CA . SER A 1 90 ? 4.267 6.447 -9.594 1.00 93.88 90 SER A CA 1
ATOM 748 C C . SER A 1 90 ? 5.566 6.231 -8.800 1.00 93.88 90 SER A C 1
ATOM 750 O O . SER A 1 90 ? 6.458 5.501 -9.235 1.00 93.88 90 SER A O 1
ATOM 752 N N . GLY A 1 91 ? 5.626 6.811 -7.597 1.00 85.88 91 GLY A N 1
ATOM 753 C CA . GLY A 1 91 ? 6.834 6.922 -6.785 1.00 85.88 91 GLY A CA 1
ATOM 754 C C . GLY A 1 91 ? 7.679 8.137 -7.174 1.00 85.88 91 GLY A C 1
ATOM 755 O O . GLY A 1 91 ? 7.535 8.684 -8.267 1.00 85.88 91 GLY A O 1
ATOM 756 N N . ASP A 1 92 ? 8.545 8.565 -6.256 1.00 81.81 92 ASP A N 1
ATOM 757 C CA . ASP A 1 92 ? 9.482 9.662 -6.508 1.00 81.81 92 ASP A CA 1
ATOM 758 C C . ASP A 1 92 ? 10.598 9.239 -7.477 1.00 81.81 92 ASP A C 1
ATOM 760 O O . ASP A 1 92 ? 10.949 8.049 -7.504 1.00 81.81 92 ASP A O 1
ATOM 764 N N . PRO A 1 93 ? 11.191 10.185 -8.234 1.00 74.94 93 PRO A N 1
ATOM 765 C CA . PRO A 1 93 ? 12.406 9.934 -8.997 1.00 74.94 93 PRO A CA 1
ATOM 766 C C . PRO A 1 93 ? 13.510 9.354 -8.098 1.00 74.94 93 PRO A C 1
ATOM 768 O O . PRO A 1 93 ? 13.631 9.765 -6.941 1.00 74.94 93 PRO A O 1
ATOM 771 N N . PRO A 1 94 ? 14.331 8.418 -8.596 1.00 69.19 94 PRO A N 1
ATOM 772 C CA . PRO A 1 94 ? 15.360 7.795 -7.777 1.00 69.19 94 PRO A CA 1
ATOM 773 C C . PRO A 1 94 ? 16.451 8.810 -7.399 1.00 69.19 94 PRO A C 1
ATOM 775 O O . PRO A 1 94 ? 17.240 9.234 -8.243 1.00 69.19 94 PRO A O 1
ATOM 778 N N . GLU A 1 95 ? 16.546 9.168 -6.116 1.00 64.75 95 GLU A N 1
ATOM 779 C CA . GLU A 1 95 ? 17.722 9.847 -5.554 1.00 64.75 95 GLU A CA 1
ATOM 780 C C . GLU A 1 95 ? 18.777 8.795 -5.179 1.00 64.75 95 GLU A C 1
ATOM 782 O O . GLU A 1 95 ? 18.852 8.315 -4.046 1.00 64.75 95 GLU A O 1
ATOM 787 N N . GLY A 1 96 ? 19.566 8.381 -6.174 1.00 68.25 96 GLY A N 1
ATOM 788 C CA . GLY A 1 96 ? 20.447 7.217 -6.059 1.00 68.25 96 GLY A CA 1
ATOM 789 C C . GLY A 1 96 ? 19.678 5.889 -6.126 1.00 68.25 96 GLY A C 1
ATOM 790 O O . GLY A 1 96 ? 18.506 5.789 -5.765 1.00 68.25 96 GLY A O 1
ATOM 791 N N . ILE A 1 97 ? 20.325 4.834 -6.625 1.00 60.78 97 ILE A N 1
ATOM 792 C CA . ILE A 1 97 ? 19.673 3.529 -6.819 1.00 60.78 97 ILE A CA 1
ATOM 793 C C . ILE A 1 97 ? 19.943 2.655 -5.589 1.00 60.78 97 ILE A C 1
ATOM 795 O O . ILE A 1 97 ? 20.959 1.972 -5.515 1.00 60.78 97 ILE A O 1
ATOM 799 N N . LYS A 1 98 ? 19.044 2.697 -4.596 1.00 62.97 98 LYS A N 1
ATOM 800 C CA . LYS A 1 98 ? 19.049 1.755 -3.453 1.00 62.97 98 LYS A CA 1
ATOM 801 C C . LYS A 1 98 ? 18.215 0.490 -3.686 1.00 62.97 98 LYS A C 1
ATOM 803 O O . LYS A 1 98 ? 18.396 -0.493 -2.979 1.00 62.97 98 LYS A O 1
ATOM 808 N N . ARG A 1 99 ? 17.268 0.535 -4.624 1.00 69.31 99 ARG A N 1
ATOM 809 C CA . ARG A 1 99 ? 16.295 -0.527 -4.920 1.00 69.31 99 ARG A CA 1
ATOM 810 C C . ARG A 1 99 ? 16.134 -0.652 -6.432 1.00 69.31 99 ARG A C 1
ATOM 812 O O . ARG A 1 99 ? 16.493 0.279 -7.153 1.00 69.31 99 ARG A O 1
ATOM 819 N N . GLU A 1 100 ? 15.615 -1.791 -6.874 1.00 72.19 100 GLU A N 1
ATOM 820 C CA . GLU A 1 100 ? 15.292 -2.042 -8.277 1.00 72.19 100 GLU A CA 1
ATOM 821 C C . GLU A 1 100 ? 14.331 -0.966 -8.806 1.00 72.19 100 GLU A C 1
ATOM 823 O O . GLU A 1 100 ? 13.438 -0.518 -8.087 1.00 72.19 100 GLU A O 1
ATOM 828 N N . PHE A 1 101 ? 14.581 -0.494 -10.028 1.00 81.69 101 PHE A N 1
ATOM 829 C CA . PHE A 1 101 ? 13.818 0.575 -10.661 1.00 81.69 101 PHE A CA 1
ATOM 830 C C . PHE A 1 101 ? 13.370 0.126 -12.049 1.00 81.69 101 PHE A C 1
ATOM 832 O O . PHE A 1 101 ? 14.187 -0.253 -12.890 1.00 81.69 101 PHE A O 1
ATOM 839 N N . HIS A 1 102 ? 12.075 0.242 -12.300 1.00 85.69 102 HIS A N 1
ATOM 840 C CA . HIS A 1 102 ? 11.414 -0.047 -13.558 1.00 85.69 102 HIS A CA 1
ATOM 841 C C . HIS A 1 102 ? 10.764 1.228 -14.093 1.00 85.69 102 HIS A C 1
ATOM 843 O O . HIS A 1 102 ? 10.192 2.023 -13.348 1.00 85.69 102 HIS A O 1
ATOM 849 N N . ASN A 1 103 ? 10.785 1.405 -15.414 1.00 88.50 103 ASN A N 1
ATOM 850 C CA . ASN A 1 103 ? 10.089 2.508 -16.080 1.00 88.50 103 ASN A CA 1
ATOM 851 C C . ASN A 1 103 ? 8.582 2.217 -16.244 1.00 88.50 103 ASN A C 1
ATOM 853 O O . ASN A 1 103 ? 8.005 2.406 -17.316 1.00 88.50 103 ASN A O 1
ATOM 857 N N . THR A 1 104 ? 7.958 1.684 -15.196 1.00 92.94 104 THR A N 1
ATOM 858 C CA . THR A 1 104 ? 6.560 1.260 -15.199 1.00 92.94 104 THR A CA 1
ATOM 859 C C . THR A 1 104 ? 5.658 2.445 -14.877 1.00 92.94 104 THR A C 1
ATOM 861 O O . THR A 1 104 ? 5.762 3.074 -13.823 1.00 92.94 104 THR A O 1
ATOM 864 N N . SER A 1 105 ? 4.725 2.732 -15.781 1.00 94.69 105 SER A N 1
ATOM 865 C CA . SER A 1 105 ? 3.667 3.716 -15.558 1.00 94.69 105 SER A CA 1
ATOM 866 C C . SER A 1 105 ? 2.686 3.223 -14.496 1.00 94.69 105 SER A C 1
ATOM 868 O O . SER A 1 105 ? 2.186 2.098 -14.569 1.00 94.69 105 SER A O 1
ATOM 870 N N . VAL A 1 106 ? 2.320 4.095 -13.551 1.00 96.75 106 VAL A N 1
ATOM 871 C CA . VAL A 1 106 ? 1.276 3.786 -12.560 1.00 96.75 106 VAL A CA 1
ATOM 872 C C . VAL A 1 106 ? -0.062 3.451 -13.224 1.00 96.75 106 VAL A C 1
ATOM 874 O O . VAL A 1 106 ? -0.792 2.597 -12.732 1.00 96.75 106 VAL A O 1
ATOM 877 N N . LEU A 1 107 ? -0.376 4.066 -14.370 1.00 97.31 107 LEU A N 1
ATOM 878 C CA . LEU A 1 107 ? -1.618 3.788 -15.093 1.00 97.31 107 LEU A CA 1
ATOM 879 C C . LEU A 1 107 ? -1.625 2.376 -15.681 1.00 97.31 107 LEU A C 1
ATOM 881 O O . LEU A 1 107 ? -2.661 1.715 -15.654 1.00 97.31 107 LEU A O 1
ATOM 885 N N . ASP A 1 108 ? -0.482 1.909 -16.181 1.00 96.00 108 ASP A N 1
ATOM 886 C CA . ASP A 1 108 ? -0.362 0.555 -16.723 1.00 96.00 108 ASP A CA 1
ATOM 887 C C . ASP A 1 108 ? -0.397 -0.485 -15.605 1.00 96.00 108 ASP A C 1
ATOM 889 O O . ASP A 1 108 ? -1.115 -1.478 -15.719 1.00 96.00 108 ASP A O 1
ATOM 893 N N . LEU A 1 109 ? 0.257 -0.205 -14.475 1.00 96.19 109 LEU A N 1
ATOM 894 C CA . LEU A 1 109 ? 0.178 -1.068 -13.301 1.00 96.19 109 LEU A CA 1
ATOM 895 C C . LEU A 1 109 ? -1.256 -1.164 -12.758 1.00 96.19 109 LEU A C 1
ATOM 897 O O . LEU A 1 109 ? -1.731 -2.262 -12.487 1.00 96.19 109 LEU A O 1
ATOM 901 N N . ILE A 1 110 ? -1.987 -0.044 -12.674 1.00 96.81 110 ILE A N 1
ATOM 902 C CA . ILE A 1 110 ? -3.409 -0.040 -12.287 1.00 96.81 110 ILE A CA 1
ATOM 903 C C . ILE A 1 110 ? -4.243 -0.896 -13.246 1.00 96.81 110 ILE A C 1
ATOM 905 O O . ILE A 1 110 ? -5.113 -1.638 -12.790 1.00 96.81 110 ILE A O 1
ATOM 909 N N . ARG A 1 111 ? -4.013 -0.796 -14.564 1.00 95.81 111 ARG A N 1
ATOM 910 C CA . ARG A 1 111 ? -4.739 -1.606 -15.559 1.00 95.81 111 ARG A CA 1
ATOM 911 C C . ARG A 1 111 ? -4.506 -3.095 -15.329 1.00 95.81 111 ARG A C 1
ATOM 913 O O . ARG A 1 111 ? -5.477 -3.840 -15.296 1.00 95.81 111 ARG A O 1
ATOM 920 N N . VAL A 1 112 ? -3.252 -3.499 -15.143 1.00 93.88 112 VAL A N 1
ATOM 92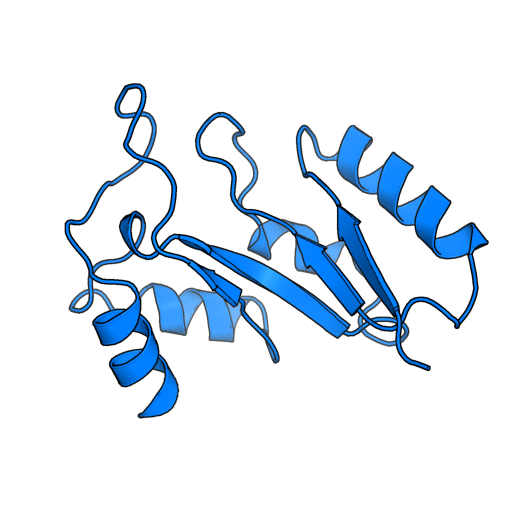1 C CA . VAL A 1 112 ? -2.865 -4.900 -14.928 1.00 93.88 112 VAL A CA 1
ATOM 922 C C . VAL A 1 112 ? -3.426 -5.435 -13.609 1.00 93.88 112 VAL A C 1
ATOM 924 O O . VAL A 1 112 ? -4.014 -6.513 -13.596 1.00 93.88 112 VAL A O 1
ATOM 927 N N . VAL A 1 113 ? -3.333 -4.665 -12.520 1.00 93.19 113 VAL A N 1
ATOM 928 C CA . VAL A 1 113 ? -3.860 -5.073 -11.207 1.00 93.19 113 VAL A CA 1
ATOM 929 C C . VAL A 1 113 ? -5.384 -5.207 -11.215 1.00 93.19 113 VAL A C 1
ATOM 931 O O . VAL A 1 113 ? -5.899 -6.133 -10.611 1.00 93.19 113 VAL A O 1
ATOM 934 N N . LYS A 1 114 ? -6.114 -4.337 -11.927 1.00 91.69 114 LYS A N 1
ATOM 935 C CA . LYS A 1 114 ? -7.587 -4.403 -12.021 1.00 91.69 114 LYS A CA 1
ATOM 936 C C . LYS A 1 114 ? -8.132 -5.521 -12.915 1.00 91.69 114 LYS A C 1
ATOM 938 O O . LYS A 1 114 ? -9.341 -5.732 -12.926 1.00 91.69 114 LYS A O 1
ATOM 943 N N . GLN A 1 115 ? -7.292 -6.133 -13.747 1.00 88.00 115 GLN A N 1
ATOM 944 C CA . GLN A 1 115 ? -7.702 -7.204 -14.662 1.00 88.00 115 GLN A CA 1
ATOM 945 C C . GLN A 1 115 ? -7.635 -8.596 -14.028 1.00 88.00 115 GLN A C 1
ATOM 947 O O . GLN A 1 115 ? -8.172 -9.538 -14.613 1.00 88.00 115 GLN A O 1
ATOM 952 N N . ARG A 1 116 ? -6.976 -8.726 -12.874 1.00 73.00 116 ARG A N 1
ATOM 953 C CA . ARG A 1 116 ? -7.037 -9.916 -12.025 1.00 73.00 116 ARG A CA 1
ATOM 954 C C . ARG A 1 116 ? -8.059 -9.714 -10.917 1.00 73.00 116 ARG A C 1
ATOM 956 O O . ARG A 1 116 ? -8.669 -10.735 -10.542 1.00 73.00 116 ARG A O 1
#

Radius of gyration: 14.51 Å; chains: 1; bounding box: 38×24×38 Å

Secondary structure (DSSP, 8-state):
--EEEE---SSHHHHHHHHHHHHHTGGGEEEEEE---TTSS--GGGGGGGS-TTTSEEEEEEEGGG--TTT-HHHHHHHHTT-S--EEE-----SS-SS------HHHHHHHHHT-

pLDDT: mean 91.93, std 8.17, range [60.78, 98.44]

Sequence (116 aa):
MKFSFEIVPRTYQAFEEQYQFVSTLGESISMINVPDIQRFDIRSWDTGKKVDRSKHQFVPHFRASDFSLESGDIFRIIEENELDHVLLVSGDPPEGIKREFHNTSVLDLIRVVKQR